Protein AF-A0A257X7P8-F1 (afdb_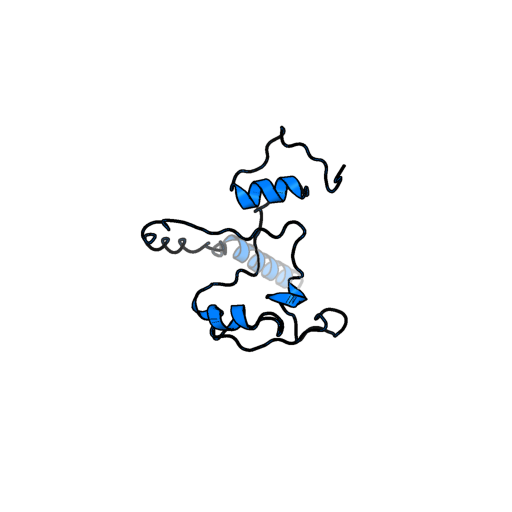monomer_lite)

Radius of gyration: 24.81 Å; chains: 1; bounding box: 48×48×70 Å

Sequence (139 aa):
MDRRAFLTASTLGLASLRCGPALQATTGPGVAAPTLAKPAKSTVLFFLCGGASHIDMWDMKPEAPMEFRGEFKPIRTTGADIRLCEHLPLLAKQAHNFALVHGVTDSGLATGDHHAGY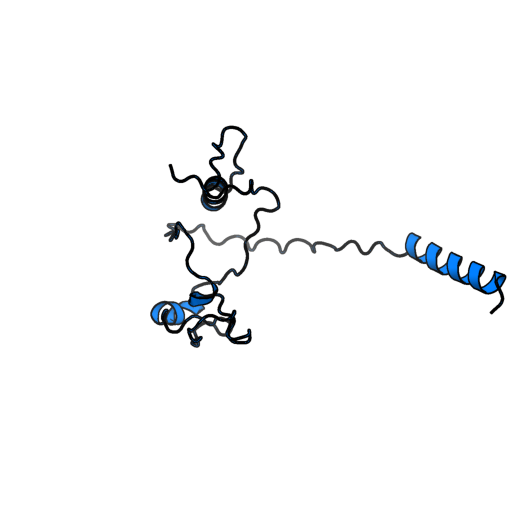YYNLTGHAPDITFKQQGNDRR

Foldseek 3Di:
DDPVVVVVVVVVVVVCVVPPPPPPPPPDDPPPPPPDDDDDPDDDDDDDVVDDDCCQWWNADVPDPPVPRDPFDWDAAPDNPGITTPVPVVVSPCVVVDDDDPDDDPVPLDPQAPVQVVCCVVPVDRDDPPPDRPRPPPD

Secondary structure (DSSP, 8-state):
--HHHHHHHHHHHHHHHHHSPP---------PPP---S--S-------TT---GGGTTS--TTS-TTTS-S--EEE-SSTT-EEETT-HHHHTTGGG---------TT---S-HHHHHHHHHH-PPP-TTS---TT---

Structure (mmCIF, N/CA/C/O backbone):
data_AF-A0A257X7P8-F1
#
_entry.id   AF-A0A257X7P8-F1
#
loop_
_atom_site.group_PDB
_atom_site.id
_atom_site.type_symbol
_atom_site.label_atom_id
_atom_site.label_alt_id
_atom_site.label_comp_id
_atom_site.label_asym_id
_atom_site.label_entity_id
_atom_site.label_seq_id
_atom_site.pdbx_PDB_ins_code
_atom_site.Cartn_x
_atom_site.Cartn_y
_atom_site.Cartn_z
_atom_site.occupancy
_atom_site.B_iso_or_equiv
_atom_site.auth_seq_id
_atom_site.auth_comp_id
_atom_site.auth_asym_id
_atom_site.auth_atom_id
_atom_site.pdbx_PDB_model_num
ATOM 1 N N . MET A 1 1 ? -20.828 -27.397 -48.907 1.00 57.81 1 MET A N 1
ATOM 2 C CA . MET A 1 1 ? -20.999 -25.940 -49.103 1.00 57.81 1 MET A CA 1
ATOM 3 C C . MET A 1 1 ? -20.228 -25.539 -50.345 1.00 57.81 1 MET A C 1
ATOM 5 O O . MET A 1 1 ? -19.088 -25.962 -50.482 1.00 57.81 1 MET A O 1
ATOM 9 N N . ASP A 1 2 ? -20.848 -24.797 -51.259 1.00 85.69 2 ASP A N 1
ATOM 10 C CA . ASP A 1 2 ? -20.187 -24.327 -52.482 1.00 85.69 2 ASP A CA 1
ATOM 11 C C . ASP A 1 2 ? -19.206 -23.174 -52.168 1.00 85.69 2 ASP A C 1
ATOM 13 O O . ASP A 1 2 ? -19.476 -22.348 -51.293 1.00 85.69 2 ASP A O 1
ATOM 17 N N . ARG A 1 3 ? -18.067 -23.100 -52.874 1.00 80.75 3 ARG A N 1
ATOM 18 C CA . ARG A 1 3 ? -17.022 -22.069 -52.677 1.00 80.75 3 ARG A CA 1
ATOM 19 C C . ARG A 1 3 ? -17.579 -20.658 -52.829 1.00 80.75 3 ARG A C 1
ATOM 21 O O . ARG A 1 3 ? -17.173 -19.752 -52.105 1.00 80.75 3 ARG A O 1
ATOM 28 N N . ARG A 1 4 ? -18.525 -20.483 -53.754 1.00 81.12 4 ARG A N 1
ATOM 29 C CA . ARG A 1 4 ? -19.210 -19.208 -53.974 1.00 81.12 4 ARG A CA 1
ATOM 30 C C . ARG A 1 4 ? -20.045 -18.813 -52.756 1.00 81.12 4 ARG A C 1
ATOM 32 O O . ARG A 1 4 ? -19.944 -17.680 -52.307 1.00 81.12 4 ARG A O 1
ATOM 39 N N . ALA A 1 5 ? -20.793 -19.753 -52.181 1.00 79.38 5 ALA A N 1
ATOM 40 C CA . ALA A 1 5 ? -21.598 -19.506 -50.987 1.00 79.38 5 ALA A CA 1
ATOM 41 C C . ALA A 1 5 ? -20.731 -19.152 -49.768 1.00 79.38 5 ALA A C 1
ATOM 43 O O . ALA A 1 5 ? -21.075 -18.242 -49.018 1.00 79.38 5 ALA A O 1
ATOM 44 N N . PHE A 1 6 ? -19.580 -19.816 -49.610 1.00 77.25 6 PHE A N 1
ATOM 45 C CA . PHE A 1 6 ? -18.621 -19.487 -48.555 1.00 77.25 6 PHE A CA 1
ATOM 46 C C . PHE A 1 6 ? -18.066 -18.064 -48.718 1.00 77.25 6 PHE A C 1
ATOM 48 O O . PHE A 1 6 ? -18.159 -17.267 -47.790 1.00 77.25 6 PHE A O 1
ATOM 55 N N . LEU A 1 7 ? -17.582 -17.702 -49.913 1.00 81.19 7 LEU A N 1
ATOM 56 C CA . LEU A 1 7 ? -17.024 -16.369 -50.170 1.00 81.19 7 LEU A CA 1
ATOM 57 C C . LEU A 1 7 ? -18.059 -15.247 -50.008 1.00 81.19 7 LEU A C 1
ATOM 59 O O . LEU A 1 7 ? -17.738 -14.209 -49.435 1.00 81.19 7 LEU A O 1
ATOM 63 N N . THR A 1 8 ? -19.299 -15.449 -50.462 1.00 78.88 8 THR A N 1
ATOM 64 C CA . THR A 1 8 ? -20.375 -14.458 -50.299 1.00 78.88 8 THR A CA 1
ATOM 65 C C . THR A 1 8 ? -20.778 -14.285 -48.832 1.00 78.88 8 THR A C 1
ATOM 67 O O . THR A 1 8 ? -20.997 -13.161 -48.387 1.00 78.88 8 THR A O 1
ATOM 70 N N . ALA A 1 9 ? -20.825 -15.367 -48.049 1.00 73.75 9 ALA A N 1
ATOM 71 C CA . ALA A 1 9 ? -21.101 -15.280 -46.616 1.00 73.75 9 ALA A CA 1
ATOM 72 C C . ALA A 1 9 ? -19.960 -14.585 -45.846 1.00 73.75 9 ALA A C 1
ATOM 74 O O . ALA A 1 9 ? -20.218 -13.779 -44.951 1.00 73.75 9 ALA A O 1
ATOM 75 N N . SER A 1 10 ? -18.699 -14.838 -46.218 1.00 72.00 10 SER A N 1
ATOM 76 C CA . SER A 1 10 ? -17.534 -14.217 -45.576 1.00 72.00 10 SER A CA 1
ATOM 77 C C . SER A 1 10 ? -17.427 -12.709 -45.839 1.00 72.00 10 SER A C 1
ATOM 79 O O . SER A 1 10 ? -17.045 -11.962 -44.939 1.00 72.00 10 SER A O 1
ATOM 81 N N . THR A 1 11 ? -17.783 -12.227 -47.035 1.00 69.31 11 THR A N 1
ATOM 82 C CA . THR A 1 11 ? -17.741 -10.785 -47.343 1.00 69.31 11 THR A CA 1
ATOM 83 C C . THR A 1 11 ? -18.848 -9.998 -46.638 1.00 69.31 11 THR A C 1
ATOM 85 O O . THR A 1 11 ? -18.596 -8.882 -46.185 1.00 69.31 11 THR A O 1
ATOM 88 N N . LEU A 1 12 ? -20.034 -10.591 -46.455 1.00 64.06 12 LEU A N 1
ATOM 89 C CA . LEU A 1 12 ? -21.119 -10.022 -45.642 1.00 64.06 12 LEU A CA 1
ATOM 90 C C . LEU A 1 12 ? -20.724 -9.876 -44.160 1.00 64.06 12 LEU A C 1
ATOM 92 O O . LEU A 1 12 ? -21.024 -8.851 -43.550 1.00 64.06 12 LEU A O 1
ATOM 96 N N . GLY A 1 13 ? -19.992 -10.848 -43.603 1.00 62.72 13 GLY A N 1
ATOM 97 C CA . GLY A 1 13 ? -19.482 -10.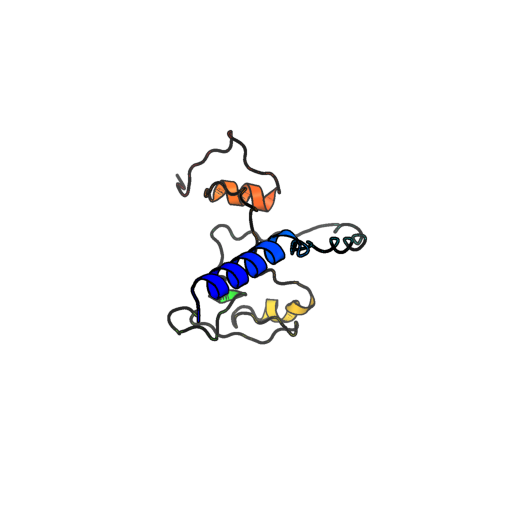790 -42.225 1.00 62.72 13 GLY A CA 1
ATOM 98 C C . GLY A 1 13 ? -18.363 -9.762 -41.995 1.00 62.72 13 GLY A C 1
ATOM 99 O O . GLY A 1 13 ? -18.227 -9.234 -40.896 1.00 62.72 13 GLY A O 1
ATOM 100 N N . LEU A 1 14 ? -17.571 -9.436 -43.022 1.00 62.31 14 LEU A N 1
ATOM 101 C CA . LEU A 1 14 ? -16.533 -8.395 -42.946 1.00 62.31 14 LEU A CA 1
ATOM 102 C C . LEU A 1 14 ? -17.090 -6.981 -43.167 1.00 62.31 14 LEU A C 1
ATOM 104 O O . LEU A 1 14 ? -16.571 -6.018 -42.602 1.00 62.31 14 LEU A O 1
ATOM 108 N N . ALA A 1 15 ? -18.151 -6.838 -43.965 1.00 61.09 15 ALA A N 1
ATOM 109 C CA . ALA A 1 15 ? -18.814 -5.554 -44.179 1.00 61.09 15 ALA A CA 1
ATOM 110 C C . ALA A 1 15 ? -19.571 -5.075 -42.926 1.00 61.09 15 ALA A C 1
ATOM 112 O O . ALA A 1 15 ? -19.575 -3.878 -42.634 1.00 61.09 15 ALA A O 1
ATOM 113 N N . SER A 1 16 ? -20.144 -5.994 -42.138 1.00 59.88 16 SER A N 1
ATOM 114 C CA . SER A 1 16 ? -20.820 -5.659 -40.876 1.00 59.88 16 SER A CA 1
ATOM 115 C C . SER A 1 16 ? -19.863 -5.136 -39.795 1.00 59.88 16 SER A C 1
ATOM 117 O O . SER A 1 16 ? -20.254 -4.278 -39.008 1.00 59.88 16 SER A O 1
ATOM 119 N N . LEU A 1 17 ? -18.587 -5.542 -39.811 1.00 60.06 17 LEU A N 1
ATOM 120 C CA . LEU A 1 17 ? -17.541 -5.008 -38.922 1.00 60.06 17 LEU A CA 1
ATOM 121 C C . LEU A 1 17 ? -17.146 -3.555 -39.236 1.00 60.06 17 LEU A C 1
ATOM 123 O O . LEU A 1 17 ? -16.564 -2.888 -38.387 1.00 60.06 17 LEU A O 1
ATOM 127 N N . ARG A 1 18 ? -17.452 -3.051 -40.440 1.00 58.44 18 ARG A N 1
ATOM 128 C CA . ARG A 1 18 ? -17.158 -1.663 -40.841 1.00 58.44 18 ARG A CA 1
ATOM 129 C C . ARG A 1 18 ? -18.315 -0.690 -40.615 1.00 58.44 18 ARG A C 1
ATOM 131 O O . ARG A 1 18 ? -18.092 0.513 -40.683 1.00 58.44 18 ARG A O 1
ATOM 138 N N . CYS A 1 19 ? -19.525 -1.195 -40.372 1.00 57.19 19 CYS A N 1
ATOM 139 C CA . CYS A 1 19 ? -20.733 -0.378 -40.229 1.00 57.19 19 CYS A CA 1
ATOM 140 C C . CYS A 1 19 ? -21.476 -0.596 -38.897 1.00 57.19 19 CYS A C 1
ATOM 142 O O . CYS A 1 19 ? -22.465 0.085 -38.630 1.00 57.19 19 CYS A O 1
ATOM 144 N N . GLY A 1 20 ? -21.016 -1.525 -38.052 1.00 58.41 20 GLY A N 1
ATOM 145 C CA . GLY A 1 20 ? -21.404 -1.550 -36.645 1.00 58.41 20 GLY A CA 1
ATOM 146 C C . GLY A 1 20 ? -20.817 -0.334 -35.920 1.00 58.41 20 GLY A C 1
ATOM 147 O O . GLY A 1 20 ? -19.732 0.119 -36.297 1.00 58.41 20 GLY A O 1
ATOM 148 N N . PRO A 1 21 ? -21.498 0.223 -34.901 1.00 57.12 21 PRO A N 1
ATOM 149 C CA . PRO A 1 21 ? -20.891 1.257 -34.078 1.00 57.12 21 PRO A CA 1
ATOM 150 C C . PRO A 1 21 ? -19.565 0.708 -33.560 1.00 57.12 21 PRO A C 1
ATOM 152 O O . PRO A 1 21 ? -19.515 -0.412 -33.045 1.00 57.12 21 PRO A O 1
ATOM 155 N N . ALA A 1 22 ? -18.482 1.468 -33.727 1.00 60.00 22 ALA A N 1
ATOM 156 C CA . ALA A 1 22 ? -17.265 1.163 -33.004 1.00 60.00 22 ALA A CA 1
ATOM 157 C C . ALA A 1 22 ? -17.667 1.027 -31.531 1.00 60.00 22 ALA A C 1
ATOM 159 O O . ALA A 1 22 ? -18.269 1.945 -30.970 1.00 60.00 22 ALA A O 1
ATOM 160 N N . LEU A 1 23 ? -17.365 -0.116 -30.913 1.00 54.28 23 LEU A N 1
ATOM 161 C CA . LEU A 1 23 ? -17.293 -0.221 -29.461 1.00 54.28 23 LEU A CA 1
ATOM 162 C C . LEU A 1 23 ? -16.123 0.670 -29.031 1.00 54.28 23 LEU A C 1
ATOM 164 O O . LEU A 1 23 ? -15.034 0.203 -28.712 1.00 54.28 23 LEU A O 1
ATOM 168 N N . GLN A 1 24 ? -16.325 1.986 -29.089 1.00 52.25 24 GLN A N 1
ATOM 169 C CA . GLN A 1 24 ? -15.588 2.898 -28.250 1.00 52.25 24 GLN A CA 1
ATOM 170 C C . GLN A 1 24 ? -15.941 2.461 -26.841 1.00 52.25 24 GLN A C 1
ATOM 172 O O . GLN A 1 24 ? -17.093 2.569 -26.419 1.00 52.25 24 GLN A O 1
ATOM 177 N N . ALA A 1 25 ? -14.951 1.922 -26.135 1.00 45.91 25 ALA A N 1
ATOM 178 C CA . ALA A 1 25 ? -14.977 1.944 -24.693 1.00 45.91 25 ALA A CA 1
ATOM 179 C C . ALA A 1 25 ? -15.159 3.413 -24.315 1.00 45.91 25 ALA A C 1
ATOM 181 O O . ALA A 1 25 ? -14.221 4.209 -24.361 1.00 45.91 25 ALA A O 1
ATOM 182 N N . THR A 1 26 ? -16.401 3.804 -24.048 1.00 45.84 26 THR A N 1
ATOM 183 C CA . THR A 1 26 ? -16.667 5.068 -23.406 1.00 45.84 26 THR A CA 1
ATOM 184 C C . THR A 1 26 ? -16.037 4.916 -22.034 1.00 45.84 26 THR A C 1
ATOM 186 O O . THR A 1 26 ? -16.519 4.184 -21.171 1.00 45.84 26 THR A O 1
ATOM 189 N N . THR A 1 27 ? -14.905 5.583 -21.826 1.00 48.81 27 THR A N 1
ATOM 190 C CA . THR A 1 27 ? -14.609 6.111 -20.503 1.00 48.81 27 THR A CA 1
ATOM 191 C C . THR A 1 27 ? -15.839 6.940 -20.164 1.00 48.81 27 THR A C 1
ATOM 193 O O . THR A 1 27 ? -16.013 8.033 -20.709 1.00 48.81 27 THR A O 1
ATOM 196 N N . GLY A 1 28 ? -16.781 6.344 -19.423 1.00 44.03 28 GLY A N 1
ATOM 197 C CA . GLY A 1 28 ? -18.020 7.009 -19.040 1.00 44.03 28 GLY A CA 1
ATOM 198 C C . GLY A 1 28 ? -17.681 8.391 -18.485 1.00 44.03 28 GLY A C 1
ATOM 199 O O . GLY A 1 28 ? -16.571 8.550 -17.964 1.00 44.03 28 GLY A O 1
ATOM 200 N N . PRO A 1 29 ? -18.568 9.394 -18.642 1.00 44.88 29 PRO A N 1
ATOM 201 C CA . PRO A 1 29 ? -18.306 10.739 -18.144 1.00 44.88 29 PRO A CA 1
ATOM 202 C C . PRO A 1 29 ? -17.772 10.598 -16.728 1.00 44.88 29 PRO A C 1
ATOM 204 O O . PRO A 1 29 ? -18.449 10.002 -15.885 1.00 44.88 29 PRO A O 1
ATOM 207 N N . GLY A 1 30 ? -16.514 11.018 -16.532 1.00 49.50 30 GLY A N 1
ATOM 208 C CA . GLY A 1 30 ? -15.838 10.895 -15.252 1.00 49.50 30 GLY A CA 1
ATOM 209 C C . GLY A 1 30 ? -16.814 11.398 -14.212 1.00 49.50 30 GLY A C 1
ATOM 210 O O . GLY A 1 30 ? -17.297 12.525 -14.349 1.00 49.50 30 GLY A O 1
ATOM 211 N N . VAL A 1 31 ? -17.200 10.515 -13.283 1.00 48.00 31 VAL A N 1
ATOM 212 C CA . VAL A 1 31 ? -18.091 10.851 -12.173 1.00 48.00 31 VAL A CA 1
ATOM 213 C C . VAL A 1 31 ? -17.610 12.199 -11.683 1.00 48.00 31 VAL A C 1
ATOM 215 O O . VAL A 1 31 ? -16.444 12.300 -11.292 1.00 48.00 31 VAL A O 1
ATOM 218 N N . ALA A 1 32 ? -18.445 13.235 -11.844 1.00 48.81 32 ALA A N 1
ATOM 219 C CA . ALA A 1 32 ? -18.063 14.587 -11.479 1.00 48.81 32 ALA A CA 1
ATOM 220 C C . ALA A 1 32 ? -17.497 14.483 -10.072 1.00 48.81 32 ALA A C 1
ATOM 222 O O . ALA A 1 32 ? -18.200 13.995 -9.180 1.00 48.81 32 ALA A O 1
ATOM 223 N N . ALA A 1 33 ? -16.203 14.797 -9.930 1.00 57.12 33 ALA A N 1
ATOM 224 C CA . ALA A 1 33 ? -15.523 14.626 -8.662 1.00 57.12 33 ALA A CA 1
ATOM 225 C C . ALA A 1 33 ? -16.413 15.317 -7.628 1.00 57.12 33 ALA A C 1
ATOM 227 O O . ALA A 1 33 ? -16.766 16.484 -7.853 1.00 57.12 33 ALA A O 1
ATOM 228 N N . PRO A 1 34 ? -16.880 14.599 -6.586 1.00 58.22 34 PRO A N 1
ATOM 229 C CA . PRO A 1 34 ? -17.745 15.203 -5.587 1.00 58.22 34 PRO A CA 1
ATOM 230 C C . PRO A 1 34 ? -17.070 16.500 -5.175 1.00 58.22 34 PRO A C 1
ATOM 232 O O . PRO A 1 34 ? -15.856 16.485 -4.961 1.00 58.22 34 PRO A O 1
ATOM 235 N N . THR A 1 35 ? -17.816 17.613 -5.167 1.00 59.59 35 THR A N 1
ATOM 236 C CA . THR A 1 35 ? -17.290 18.920 -4.757 1.00 59.59 35 THR A CA 1
ATOM 237 C C . THR A 1 35 ? -16.482 18.691 -3.498 1.00 59.59 35 THR A C 1
ATOM 239 O O . THR A 1 35 ? -17.058 18.318 -2.471 1.00 59.59 35 THR A O 1
ATOM 242 N N . LEU A 1 36 ? -15.154 18.766 -3.640 1.00 62.12 36 LEU A N 1
ATOM 243 C CA . LEU A 1 36 ? -14.244 18.254 -2.631 1.00 62.12 36 LEU A CA 1
ATOM 244 C C . LEU A 1 36 ? -14.615 18.941 -1.323 1.00 62.12 36 LEU A C 1
ATOM 246 O O . LEU A 1 36 ? -14.759 20.168 -1.273 1.00 62.12 36 LEU A O 1
ATOM 250 N N . ALA A 1 37 ? -14.817 18.143 -0.274 1.00 70.81 37 ALA A N 1
ATOM 251 C CA . ALA A 1 37 ? -14.889 18.674 1.074 1.00 70.81 37 ALA A CA 1
ATOM 252 C C . ALA A 1 37 ? -13.710 19.639 1.284 1.00 70.81 37 ALA A C 1
ATOM 254 O O . ALA A 1 37 ? -12.669 19.500 0.633 1.00 70.81 37 ALA A O 1
ATOM 255 N N . LYS A 1 38 ? -13.877 20.629 2.174 1.00 83.88 38 LYS A N 1
ATOM 256 C CA . LYS A 1 38 ? -12.802 21.585 2.488 1.00 83.88 38 LYS A CA 1
ATOM 257 C C . LYS A 1 38 ? -11.474 20.824 2.632 1.00 83.88 38 LYS A C 1
ATOM 259 O O . LYS A 1 38 ? -11.473 19.793 3.311 1.00 83.88 38 LYS A O 1
ATOM 264 N N . PRO A 1 39 ? -10.383 21.300 2.007 1.00 84.12 39 PRO A N 1
ATOM 265 C CA . PRO A 1 39 ? -9.114 20.588 2.020 1.00 84.12 39 PRO A CA 1
ATOM 266 C C . PRO A 1 39 ? -8.697 20.274 3.459 1.00 84.12 39 PRO A C 1
ATOM 268 O O . PRO A 1 39 ? -8.955 21.060 4.379 1.00 84.12 39 PRO A O 1
ATOM 271 N N . ALA A 1 40 ? -8.075 19.111 3.655 1.00 87.88 40 ALA A N 1
ATOM 272 C CA . ALA A 1 40 ? -7.560 18.723 4.960 1.00 87.88 40 ALA A CA 1
ATOM 273 C C . ALA A 1 40 ? -6.596 19.803 5.480 1.00 87.88 40 ALA A C 1
ATOM 275 O O . ALA A 1 40 ? -5.732 20.279 4.747 1.00 87.88 40 ALA A O 1
ATOM 276 N N . LYS A 1 41 ? -6.745 20.201 6.751 1.00 93.12 41 LYS A N 1
ATOM 277 C CA . LYS A 1 41 ? -5.890 21.233 7.369 1.00 93.12 41 LYS A CA 1
ATOM 278 C C . LYS A 1 41 ? -4.454 20.749 7.587 1.00 93.12 41 LYS A C 1
ATOM 280 O O . LYS A 1 41 ? -3.530 21.553 7.573 1.00 93.12 41 LYS A O 1
ATOM 285 N N . SER A 1 42 ? -4.287 19.453 7.826 1.00 93.94 42 SER A N 1
ATOM 286 C CA . SER A 1 42 ? -3.005 18.787 8.037 1.00 93.94 42 SER A CA 1
ATOM 287 C C . SER A 1 42 ? -3.100 17.332 7.581 1.00 93.94 42 SER A C 1
ATOM 289 O O . SER A 1 42 ? -4.176 16.730 7.604 1.00 93.94 42 SER A O 1
ATOM 291 N N . THR A 1 43 ? -1.971 16.772 7.154 1.00 91.62 43 THR A N 1
ATOM 292 C CA . THR A 1 43 ? -1.831 15.370 6.751 1.00 91.62 43 THR A CA 1
ATOM 293 C C . THR A 1 43 ? -0.583 14.786 7.409 1.00 91.62 43 THR A C 1
ATOM 295 O O . THR A 1 43 ? 0.396 15.496 7.637 1.00 91.62 43 THR A O 1
ATOM 298 N N . VAL A 1 44 ? -0.630 13.500 7.756 1.00 93.75 44 VAL A N 1
ATOM 299 C CA . VAL A 1 44 ? 0.536 12.743 8.227 1.00 93.75 44 VAL A CA 1
ATOM 300 C C . VAL A 1 44 ? 0.828 11.680 7.183 1.00 93.75 44 VAL A C 1
ATOM 302 O O . VAL A 1 44 ? -0.056 10.894 6.844 1.00 93.75 44 VAL A O 1
ATOM 305 N N . LEU A 1 45 ? 2.057 11.666 6.675 1.00 92.75 45 LEU A N 1
ATOM 306 C CA . LEU A 1 45 ? 2.501 10.707 5.674 1.00 92.75 45 LEU A CA 1
ATOM 307 C C . LEU A 1 45 ? 3.448 9.686 6.307 1.00 92.75 45 LEU A C 1
ATOM 309 O O . LEU A 1 45 ? 4.512 10.046 6.806 1.00 92.75 45 LEU A O 1
ATOM 313 N N . PHE A 1 46 ? 3.081 8.409 6.223 1.00 90.31 46 PHE A N 1
ATOM 314 C CA . PHE A 1 46 ? 3.969 7.291 6.531 1.00 90.31 46 PHE A CA 1
ATOM 315 C C . PHE A 1 46 ? 4.542 6.736 5.226 1.00 90.31 46 PHE A C 1
ATOM 317 O O . PHE A 1 46 ? 3.865 6.001 4.511 1.00 90.31 46 PHE A O 1
ATOM 324 N N . PHE A 1 47 ? 5.785 7.100 4.908 1.00 89.06 47 PHE A N 1
ATOM 325 C CA . PHE A 1 47 ? 6.484 6.605 3.724 1.00 89.06 47 PHE A CA 1
ATOM 326 C C . PHE A 1 47 ? 7.499 5.524 4.108 1.00 89.06 47 PHE A C 1
ATOM 328 O O . PHE A 1 47 ? 8.509 5.803 4.755 1.00 89.06 47 PHE A O 1
ATOM 335 N N . LEU A 1 48 ? 7.228 4.277 3.720 1.00 87.12 48 LEU A N 1
ATOM 336 C CA . LEU A 1 48 ? 8.069 3.125 4.050 1.00 87.12 48 LEU A CA 1
ATOM 337 C C . LEU A 1 48 ? 9.125 2.921 2.958 1.00 87.12 48 LEU A C 1
ATOM 339 O O . LEU A 1 48 ? 8.911 2.194 1.989 1.00 87.12 48 LEU A O 1
ATOM 343 N N . CYS A 1 49 ? 10.266 3.594 3.111 1.00 79.00 49 CYS A N 1
ATOM 344 C CA . CYS A 1 49 ? 11.393 3.490 2.187 1.00 79.00 49 CYS A CA 1
ATOM 345 C C . CYS A 1 49 ? 11.924 2.042 2.153 1.00 79.00 49 CYS A C 1
ATOM 347 O O . CYS A 1 49 ? 12.436 1.550 3.156 1.00 79.00 49 CYS A O 1
ATOM 349 N N . GLY A 1 50 ? 11.785 1.360 1.013 1.00 79.31 50 GLY A N 1
ATOM 350 C CA . GLY A 1 50 ? 12.106 -0.065 0.839 1.00 79.31 50 GLY A CA 1
ATOM 351 C C . GLY A 1 50 ? 10.887 -0.985 0.717 1.00 79.31 50 GLY A C 1
ATOM 352 O O . GLY A 1 50 ? 11.044 -2.130 0.303 1.00 79.31 50 GLY A O 1
ATOM 353 N N . GLY A 1 51 ? 9.688 -0.465 0.997 1.00 79.12 51 GLY A N 1
ATOM 354 C CA . GLY A 1 51 ? 8.431 -1.201 0.927 1.00 79.12 51 GLY A CA 1
ATOM 355 C C . GLY A 1 51 ? 8.233 -2.134 2.119 1.00 79.12 51 GLY A C 1
ATOM 356 O O . GLY A 1 51 ? 9.168 -2.754 2.622 1.00 79.12 51 GLY A O 1
ATOM 357 N N . ALA A 1 52 ? 6.992 -2.239 2.579 1.00 85.25 52 ALA A N 1
ATOM 358 C CA . ALA A 1 52 ? 6.608 -3.311 3.481 1.00 85.25 52 ALA A CA 1
ATOM 359 C C . ALA A 1 52 ? 5.982 -4.449 2.675 1.00 85.25 52 ALA A C 1
ATOM 361 O O . ALA A 1 52 ? 5.391 -4.210 1.620 1.00 85.25 52 ALA A O 1
ATOM 362 N N . SER A 1 53 ? 6.125 -5.688 3.149 1.00 91.19 53 SER A N 1
ATOM 363 C CA . SER A 1 53 ? 5.560 -6.842 2.450 1.00 91.19 53 SER A CA 1
ATOM 364 C C . SER A 1 53 ? 4.036 -6.729 2.401 1.00 91.19 53 SER A C 1
ATOM 366 O O . SER A 1 53 ? 3.349 -6.881 3.410 1.00 91.19 53 SER A O 1
ATOM 368 N N . HIS A 1 54 ? 3.495 -6.440 1.216 1.00 91.62 54 HIS A N 1
ATOM 369 C CA . HIS A 1 54 ? 2.057 -6.257 1.039 1.00 91.62 54 HIS A CA 1
ATOM 370 C C . HIS A 1 54 ? 1.277 -7.538 1.361 1.00 91.62 54 HIS A C 1
ATOM 372 O O . HIS A 1 54 ? 0.235 -7.460 2.015 1.00 91.62 54 HIS A O 1
ATOM 378 N N . ILE A 1 55 ? 1.811 -8.703 0.969 1.00 93.62 55 ILE A N 1
ATOM 379 C CA . ILE A 1 55 ? 1.199 -10.019 1.217 1.00 93.62 55 ILE A CA 1
ATOM 380 C C . ILE A 1 55 ? 1.167 -10.387 2.706 1.00 93.62 55 ILE A C 1
ATOM 382 O O . ILE A 1 55 ? 0.291 -11.140 3.121 1.00 93.62 55 ILE A O 1
ATOM 386 N N . ASP A 1 56 ? 2.049 -9.789 3.509 1.00 93.31 56 ASP A N 1
ATOM 387 C CA . ASP A 1 56 ? 2.140 -10.017 4.954 1.00 93.31 56 ASP A CA 1
ATOM 388 C C . ASP A 1 56 ? 1.438 -8.926 5.778 1.00 93.31 56 ASP A C 1
ATOM 390 O O . ASP A 1 56 ? 1.481 -8.949 7.009 1.00 93.31 56 ASP A O 1
ATOM 394 N N . MET A 1 57 ? 0.786 -7.953 5.127 1.00 93.81 57 MET A N 1
ATOM 395 C CA . MET A 1 57 ? 0.163 -6.806 5.795 1.00 93.81 57 MET A CA 1
ATOM 396 C C . MET A 1 57 ? -1.295 -6.586 5.397 1.00 93.81 57 MET A C 1
ATOM 398 O O . MET A 1 57 ? -2.199 -6.892 6.176 1.00 93.81 57 MET A O 1
ATOM 402 N N . TRP A 1 58 ? -1.534 -6.004 4.222 1.00 91.88 58 TRP A N 1
ATOM 403 C CA . TRP A 1 58 ? -2.851 -5.503 3.813 1.00 91.88 58 TRP A CA 1
ATOM 404 C C . TRP A 1 58 ? -3.358 -6.078 2.489 1.00 91.88 58 TRP A C 1
ATOM 406 O O . TRP A 1 58 ? -4.535 -5.927 2.190 1.00 91.88 58 TRP A O 1
ATOM 416 N N . ASP A 1 59 ? -2.522 -6.777 1.719 1.00 92.62 59 ASP A N 1
ATOM 417 C CA . ASP A 1 59 ? -2.904 -7.443 0.467 1.00 92.62 59 ASP A CA 1
ATOM 418 C C . ASP A 1 59 ? -2.618 -8.952 0.516 1.00 92.62 59 ASP A C 1
ATOM 420 O O . ASP A 1 59 ? -2.031 -9.545 -0.393 1.00 92.62 59 ASP A O 1
ATOM 424 N N . MET A 1 60 ? -3.019 -9.578 1.623 1.00 94.12 60 MET A N 1
ATOM 425 C CA . MET A 1 60 ? -2.830 -11.010 1.849 1.00 94.12 60 MET A CA 1
ATOM 426 C C . MET A 1 60 ? -3.524 -11.844 0.770 1.00 94.12 60 MET A C 1
ATOM 428 O O . MET A 1 60 ? -4.605 -11.491 0.290 1.00 94.12 60 MET A O 1
ATOM 432 N N . LYS A 1 61 ? -2.949 -13.004 0.441 1.00 94.31 61 LYS A N 1
ATOM 433 C CA . LYS A 1 61 ? -3.501 -13.932 -0.560 1.00 94.31 61 LYS A CA 1
ATOM 434 C C . LYS A 1 61 ? -3.896 -15.270 0.069 1.00 94.31 61 LYS A C 1
ATOM 436 O O . LYS A 1 61 ? -3.389 -16.292 -0.370 1.00 94.31 61 LYS A O 1
ATOM 441 N N . PRO A 1 62 ? -4.800 -15.319 1.067 1.00 93.56 62 PRO A N 1
ATOM 442 C CA . PRO A 1 62 ? -5.056 -16.531 1.855 1.00 93.56 62 PRO A CA 1
ATOM 443 C C . PRO A 1 62 ? -5.468 -17.752 1.018 1.00 93.56 62 PRO A C 1
ATOM 445 O O . PRO A 1 62 ? -5.202 -18.879 1.426 1.00 93.56 62 PRO A O 1
ATOM 448 N N . GLU A 1 63 ? -6.058 -17.538 -0.158 1.00 94.06 63 GLU A N 1
ATOM 449 C CA . GLU A 1 63 ? -6.483 -18.603 -1.077 1.00 94.06 63 GLU A CA 1
ATOM 450 C C . GLU A 1 63 ? -5.398 -19.035 -2.082 1.00 94.06 63 GLU A C 1
ATOM 452 O O . GLU A 1 63 ? -5.592 -20.001 -2.816 1.00 94.06 63 GLU A O 1
ATOM 457 N N . ALA A 1 64 ? -4.259 -18.338 -2.149 1.00 95.69 64 ALA A N 1
ATOM 458 C CA . ALA A 1 64 ? -3.150 -18.736 -3.012 1.00 95.69 64 ALA A CA 1
ATOM 459 C C . ALA A 1 64 ? -2.406 -19.962 -2.434 1.00 95.69 64 ALA A C 1
ATOM 461 O O . ALA A 1 64 ? -2.518 -20.252 -1.239 1.00 95.69 64 ALA A O 1
ATOM 462 N N . PRO A 1 65 ? -1.638 -20.702 -3.256 1.00 95.31 65 PRO A N 1
ATOM 463 C CA . PRO A 1 65 ? -0.809 -21.802 -2.766 1.00 95.31 65 PRO A CA 1
ATOM 464 C C . PRO A 1 65 ? 0.161 -21.358 -1.660 1.00 95.31 65 PRO A C 1
ATOM 466 O O . PRO A 1 65 ? 0.522 -20.181 -1.565 1.00 95.31 65 PRO A O 1
ATOM 469 N N . MET A 1 66 ? 0.576 -22.307 -0.816 1.00 90.00 66 MET A N 1
ATOM 470 C CA . MET A 1 66 ? 1.398 -22.049 0.377 1.00 90.00 66 MET A CA 1
ATOM 471 C C . MET A 1 66 ? 2.705 -21.324 0.044 1.00 90.00 66 MET A C 1
ATOM 473 O O . MET A 1 66 ? 3.167 -20.494 0.818 1.00 90.00 66 MET A O 1
ATOM 477 N N . GLU A 1 67 ? 3.247 -21.595 -1.135 1.00 92.31 67 GLU A N 1
ATOM 478 C CA . GLU A 1 67 ? 4.470 -21.022 -1.678 1.00 92.31 67 GLU A CA 1
ATOM 479 C C . GLU A 1 67 ? 4.340 -19.524 -2.009 1.00 92.31 67 GLU A C 1
ATOM 481 O O . GLU A 1 67 ? 5.353 -18.847 -2.162 1.00 92.31 67 GLU A O 1
ATOM 486 N N . PHE A 1 68 ? 3.111 -18.996 -2.115 1.00 91.69 68 PHE A N 1
ATOM 487 C CA . PHE A 1 68 ? 2.838 -17.615 -2.536 1.00 91.69 68 PHE A CA 1
ATOM 488 C C . PHE A 1 68 ? 2.083 -16.768 -1.500 1.00 91.69 68 PHE A C 1
ATOM 490 O O . PHE A 1 68 ? 2.158 -15.543 -1.562 1.00 91.69 68 PHE A O 1
ATOM 497 N N . ARG A 1 69 ? 1.319 -17.375 -0.577 1.00 90.62 69 ARG A N 1
ATOM 498 C CA . ARG A 1 69 ? 0.346 -16.640 0.261 1.00 90.62 69 ARG A CA 1
ATOM 499 C C . ARG A 1 69 ? 0.871 -15.957 1.529 1.00 90.62 69 ARG A C 1
ATOM 501 O O . ARG A 1 69 ? 0.075 -15.302 2.201 1.00 90.62 69 ARG A O 1
ATOM 508 N N . GLY A 1 70 ? 2.160 -16.080 1.841 1.00 89.88 70 GLY A N 1
ATOM 509 C CA . GLY A 1 70 ? 2.716 -15.670 3.138 1.00 89.88 70 GLY A CA 1
ATOM 510 C C . GLY A 1 70 ? 2.326 -16.637 4.267 1.00 89.88 70 GLY A C 1
ATOM 511 O O . GLY A 1 70 ? 1.427 -17.467 4.118 1.00 89.88 70 GLY A O 1
ATOM 512 N N . GLU A 1 71 ? 3.028 -16.572 5.399 1.00 92.69 71 GLU A N 1
ATOM 513 C CA . GLU A 1 71 ? 2.801 -17.484 6.536 1.00 92.69 71 GLU A CA 1
ATOM 514 C C . GLU A 1 71 ? 1.688 -17.018 7.491 1.00 92.69 71 GLU A C 1
ATOM 516 O O . GLU A 1 71 ? 1.142 -17.812 8.263 1.00 92.69 71 GLU A O 1
ATOM 521 N N . PHE A 1 72 ? 1.334 -15.733 7.429 1.00 95.31 72 PHE A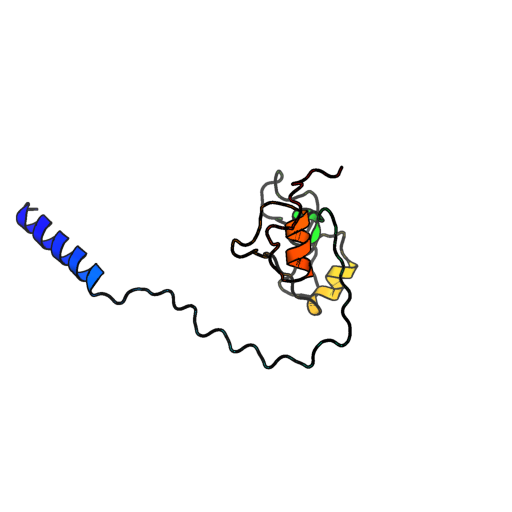 N 1
ATOM 522 C CA . PHE A 1 72 ? 0.414 -15.094 8.365 1.00 95.31 72 PHE A CA 1
ATOM 523 C C . PHE A 1 72 ? -1.055 -15.289 7.995 1.00 95.31 72 PHE A C 1
ATOM 525 O O . PHE A 1 72 ? -1.417 -15.560 6.847 1.00 95.31 72 PHE A O 1
ATOM 532 N N . LYS A 1 73 ? -1.937 -15.097 8.981 1.00 95.44 73 LYS A N 1
ATOM 533 C CA . LYS A 1 73 ? -3.384 -15.263 8.803 1.00 95.44 73 LYS A CA 1
ATOM 534 C C . LYS A 1 73 ? -4.128 -13.928 8.753 1.00 95.44 73 LYS A C 1
ATOM 536 O O . LYS A 1 73 ? -3.772 -12.990 9.470 1.00 95.44 73 LYS A O 1
ATOM 541 N N . PRO A 1 74 ? -5.197 -13.831 7.942 1.00 96.62 74 PRO A N 1
ATOM 542 C CA . PRO A 1 74 ? -6.044 -12.652 7.927 1.00 96.62 74 PRO A CA 1
ATOM 543 C C . PRO A 1 74 ? -6.955 -12.602 9.160 1.00 96.62 74 PRO A C 1
ATOM 545 O O . PRO A 1 74 ? -7.548 -13.607 9.558 1.00 96.62 74 PRO A O 1
ATOM 548 N N . ILE A 1 75 ? -7.159 -11.403 9.697 1.00 97.69 75 ILE A N 1
ATOM 549 C CA . ILE A 1 75 ? -8.167 -11.083 10.712 1.00 97.69 75 ILE A CA 1
ATOM 550 C C . ILE A 1 75 ? -9.286 -10.225 10.118 1.00 97.69 75 ILE A C 1
ATOM 552 O O . ILE A 1 75 ? -9.094 -9.471 9.158 1.00 97.69 75 ILE A O 1
ATOM 556 N N . ARG A 1 76 ? -10.486 -10.339 10.702 1.00 97.31 76 ARG A N 1
ATOM 557 C CA . ARG A 1 76 ? -11.602 -9.435 10.393 1.00 97.31 76 ARG A CA 1
ATOM 558 C C . ARG A 1 76 ? -11.279 -8.028 10.886 1.00 97.31 76 ARG A C 1
ATOM 560 O O . ARG A 1 76 ? -10.646 -7.861 11.928 1.00 97.31 76 ARG A O 1
ATOM 567 N N . THR A 1 77 ? -11.766 -7.030 10.164 1.00 98.00 77 THR A N 1
ATOM 568 C CA . THR A 1 77 ? -11.610 -5.623 10.532 1.00 98.00 77 THR A CA 1
ATOM 569 C C . THR A 1 77 ? -12.970 -4.967 10.759 1.00 98.00 77 THR A C 1
ATOM 571 O O . THR A 1 77 ? -14.016 -5.597 10.605 1.00 98.00 77 THR A O 1
ATOM 574 N N . THR A 1 78 ? -12.960 -3.697 11.158 1.00 98.12 78 THR A N 1
ATOM 575 C CA . THR A 1 78 ? -14.182 -2.877 11.255 1.00 98.12 78 THR A CA 1
ATOM 576 C C . THR A 1 78 ? -14.754 -2.467 9.893 1.00 98.12 78 THR A C 1
ATOM 578 O O . THR A 1 78 ? -15.900 -2.032 9.838 1.00 98.12 78 THR A O 1
ATOM 581 N N . GLY A 1 79 ? -13.995 -2.621 8.802 1.00 96.38 79 GLY A N 1
ATOM 582 C CA . GLY A 1 79 ? -14.482 -2.473 7.432 1.00 96.38 79 GLY A CA 1
ATOM 583 C C . GLY A 1 79 ? -14.948 -3.827 6.899 1.00 96.38 79 GLY A C 1
ATOM 584 O O . GLY A 1 79 ? -14.196 -4.798 6.955 1.00 96.38 79 GLY A O 1
ATOM 585 N N . ALA A 1 80 ? -16.180 -3.900 6.391 1.00 91.12 80 ALA A N 1
ATOM 586 C CA . ALA A 1 80 ? -16.798 -5.164 5.974 1.00 91.12 80 ALA A CA 1
ATOM 587 C C . ALA A 1 80 ? -15.964 -5.924 4.924 1.00 91.12 80 ALA A C 1
ATOM 589 O O . ALA A 1 80 ? -15.800 -7.140 5.032 1.00 91.12 80 ALA A O 1
ATOM 590 N N . ASP A 1 81 ? -15.379 -5.189 3.978 1.00 91.56 81 ASP A N 1
ATOM 591 C CA . ASP A 1 81 ? -14.645 -5.747 2.838 1.00 91.56 81 ASP A CA 1
ATOM 592 C C . ASP A 1 81 ? -13.118 -5.718 3.018 1.00 91.56 81 ASP A C 1
ATOM 594 O O . ASP A 1 81 ? -12.374 -6.078 2.109 1.00 91.56 81 ASP A O 1
ATOM 598 N N . ILE A 1 82 ? -12.627 -5.308 4.194 1.00 95.81 82 ILE A N 1
ATOM 599 C CA . ILE A 1 82 ? -11.192 -5.185 4.469 1.00 95.81 82 ILE A CA 1
ATOM 600 C C . ILE A 1 82 ? -10.760 -6.303 5.419 1.00 95.81 82 ILE A C 1
ATOM 602 O O . ILE A 1 82 ? -11.304 -6.470 6.515 1.00 95.81 82 ILE A O 1
ATOM 606 N N . ARG A 1 83 ? -9.730 -7.052 5.016 1.00 95.62 83 ARG A N 1
ATOM 607 C CA . ARG A 1 83 ? -9.006 -8.014 5.857 1.00 95.62 83 ARG A CA 1
ATOM 608 C C . ARG A 1 83 ? -7.541 -7.610 5.930 1.00 95.62 83 ARG A C 1
ATOM 610 O O . ARG A 1 83 ? -6.981 -7.172 4.934 1.00 95.62 83 ARG A O 1
ATOM 617 N N . LEU A 1 84 ? -6.938 -7.763 7.103 1.00 97.00 84 LEU A N 1
ATOM 618 C CA . LEU A 1 84 ? -5.532 -7.428 7.353 1.00 97.00 84 LEU A CA 1
ATOM 619 C C . LEU A 1 84 ? -4.836 -8.587 8.059 1.00 97.00 84 LEU A C 1
ATOM 621 O O . LEU A 1 84 ? -5.504 -9.453 8.617 1.00 97.00 84 LEU A O 1
ATOM 625 N N . CYS A 1 85 ? -3.509 -8.568 8.083 1.00 97.56 85 CYS A N 1
ATOM 626 C CA . CYS A 1 85 ? -2.687 -9.506 8.837 1.00 97.56 85 CYS A CA 1
ATOM 627 C C . CYS A 1 85 ? -2.994 -9.468 10.341 1.00 97.56 85 CYS A C 1
ATOM 629 O O . CYS A 1 85 ? -3.227 -8.403 10.921 1.00 97.56 85 CYS A O 1
ATOM 631 N N . GLU A 1 86 ? -2.955 -10.635 10.990 1.00 97.56 86 GLU A N 1
ATOM 632 C CA . GLU A 1 86 ? -3.147 -10.792 12.437 1.00 97.56 86 GLU A CA 1
ATOM 633 C C . GLU A 1 86 ? -2.178 -9.959 13.292 1.00 97.56 86 GLU A C 1
ATOM 635 O O . GLU A 1 86 ? -2.509 -9.597 14.421 1.00 97.56 86 GLU A O 1
ATOM 640 N N . HIS A 1 87 ? -1.034 -9.557 12.730 1.00 97.19 87 HIS A N 1
ATOM 641 C CA . HIS A 1 87 ? -0.060 -8.667 13.367 1.00 97.19 87 HIS A CA 1
ATOM 642 C C . HIS A 1 87 ? -0.409 -7.171 13.289 1.00 97.19 87 HIS A C 1
ATOM 644 O O . HIS A 1 87 ? 0.315 -6.342 13.839 1.00 97.19 87 HIS A O 1
ATOM 650 N N . LEU A 1 88 ? -1.543 -6.801 12.682 1.00 97.00 88 LEU A N 1
ATOM 651 C CA . LEU A 1 88 ? -2.036 -5.420 12.594 1.00 97.00 88 LEU A CA 1
ATOM 652 C C . LEU A 1 88 ? -3.361 -5.196 13.363 1.00 97.00 88 LEU A C 1
ATOM 654 O O . LEU A 1 88 ? -4.284 -4.560 12.839 1.00 97.00 88 LEU A O 1
ATOM 658 N N . PRO A 1 89 ? -3.500 -5.648 14.630 1.00 97.75 89 PRO A N 1
ATOM 659 C CA . PRO A 1 89 ? -4.785 -5.641 15.334 1.00 97.75 89 PRO A CA 1
ATOM 660 C C . PRO A 1 89 ? -5.302 -4.230 15.644 1.00 97.75 89 PRO A C 1
ATOM 662 O O . PRO A 1 89 ? -6.512 -4.012 15.720 1.00 97.75 89 PRO A O 1
ATOM 665 N N . LEU A 1 90 ? -4.407 -3.253 15.827 1.00 98.06 90 LEU A N 1
ATOM 666 C CA . LEU A 1 90 ? -4.799 -1.861 16.058 1.00 98.06 90 LEU A CA 1
ATOM 667 C C . LEU A 1 90 ? -5.285 -1.187 14.772 1.00 98.06 90 LEU A C 1
ATOM 669 O O . LEU A 1 90 ? -6.259 -0.441 14.819 1.00 98.06 90 LEU A O 1
ATOM 673 N N . LEU A 1 91 ? -4.674 -1.503 13.627 1.00 96.69 91 LEU A N 1
ATOM 674 C CA . LEU A 1 91 ? -5.114 -0.992 12.329 1.00 96.69 91 LEU A CA 1
ATOM 675 C C . LEU A 1 91 ? -6.451 -1.618 11.908 1.00 96.69 91 LEU A C 1
ATOM 677 O O . LEU A 1 91 ? -7.328 -0.915 11.417 1.00 96.69 91 LEU A O 1
ATOM 681 N N . ALA A 1 92 ? -6.668 -2.907 12.190 1.00 97.75 92 ALA A N 1
ATOM 682 C CA . ALA A 1 92 ? -7.941 -3.587 11.933 1.00 97.75 92 ALA A CA 1
ATOM 683 C C . ALA A 1 92 ? -9.136 -2.906 12.632 1.00 97.75 92 ALA A C 1
ATOM 685 O O . ALA A 1 92 ? -10.236 -2.803 12.073 1.00 97.75 92 ALA A O 1
ATOM 686 N N . LYS A 1 93 ? -8.917 -2.359 13.834 1.00 98.25 93 LYS A N 1
ATOM 687 C CA . LYS A 1 93 ? -9.925 -1.569 14.561 1.00 98.25 93 LYS A CA 1
ATOM 688 C C . LYS A 1 93 ? -10.255 -0.231 13.886 1.00 98.25 93 LYS A C 1
ATOM 690 O O . LYS A 1 93 ? -11.288 0.344 14.202 1.00 98.25 93 LYS A O 1
ATOM 695 N N . GLN A 1 94 ? -9.419 0.243 12.964 1.00 97.81 94 GLN A N 1
ATOM 696 C CA . GLN A 1 94 ? -9.557 1.529 12.272 1.00 97.81 94 GLN A CA 1
ATOM 697 C C . GLN A 1 94 ? -10.000 1.405 10.807 1.00 97.81 94 GLN A C 1
ATOM 699 O O . GLN A 1 94 ? -10.128 2.419 10.136 1.00 97.81 94 GLN A O 1
ATOM 704 N N . ALA A 1 95 ? -10.264 0.199 10.297 1.00 97.69 95 ALA A N 1
ATOM 705 C CA . ALA A 1 95 ? -10.637 -0.023 8.894 1.00 97.69 95 ALA A CA 1
ATOM 706 C C . ALA A 1 95 ? -11.914 0.696 8.421 1.00 97.69 95 ALA A C 1
ATOM 708 O O . ALA A 1 95 ? -12.063 0.935 7.232 1.00 97.69 95 ALA A O 1
ATOM 709 N N . HIS A 1 96 ? -12.805 1.105 9.324 1.00 97.06 96 HIS A N 1
ATOM 710 C CA . HIS A 1 96 ? -13.941 1.978 8.994 1.00 97.06 96 HIS A CA 1
ATOM 711 C C . HIS A 1 96 ? -13.549 3.445 8.715 1.00 97.06 96 HIS A C 1
ATOM 713 O O . HIS A 1 96 ? -14.375 4.209 8.225 1.00 97.06 96 HIS A O 1
ATOM 719 N N . ASN A 1 97 ? -12.311 3.842 9.027 1.00 95.81 97 ASN A N 1
ATOM 720 C CA . ASN A 1 97 ? -11.793 5.206 8.871 1.00 95.81 97 ASN A CA 1
ATOM 721 C C . ASN A 1 97 ? -10.837 5.362 7.682 1.00 95.81 97 ASN A C 1
ATOM 723 O O . ASN A 1 97 ? -10.331 6.462 7.459 1.00 95.81 97 ASN A O 1
ATOM 727 N N . PHE A 1 98 ? -10.547 4.294 6.935 1.00 94.44 98 PHE A N 1
ATOM 728 C CA . PHE A 1 98 ? -9.647 4.371 5.789 1.00 94.44 98 PHE A CA 1
ATOM 729 C C . PHE A 1 98 ? -10.166 3.581 4.591 1.00 94.44 98 PHE A C 1
ATOM 731 O O . PHE A 1 98 ? -10.924 2.625 4.725 1.00 94.44 98 PHE A O 1
ATOM 738 N N . ALA A 1 99 ? -9.704 3.981 3.410 1.00 93.44 99 ALA A N 1
ATOM 739 C CA . ALA A 1 99 ? -9.822 3.195 2.193 1.00 93.44 99 ALA A CA 1
ATOM 740 C C . ALA A 1 99 ? -8.480 2.514 1.910 1.00 93.44 99 ALA A C 1
ATOM 742 O O . ALA A 1 99 ? -7.423 3.129 2.065 1.00 93.44 99 ALA A O 1
ATOM 743 N N . LEU A 1 100 ? -8.527 1.249 1.502 1.00 92.94 100 LEU A N 1
ATOM 744 C CA . LEU A 1 100 ? -7.351 0.508 1.065 1.00 92.94 100 LEU A CA 1
ATOM 745 C C . LEU A 1 100 ? -7.231 0.598 -0.460 1.00 92.94 100 LEU A C 1
ATOM 747 O O . LEU A 1 100 ? -8.188 0.315 -1.178 1.00 92.94 100 LEU A O 1
ATOM 751 N N . VAL A 1 101 ? -6.055 0.983 -0.953 1.00 91.75 101 VAL A N 1
ATOM 752 C CA . VAL A 1 101 ? -5.759 1.084 -2.388 1.00 91.75 101 VAL A CA 1
ATOM 753 C C . VAL A 1 101 ? -4.788 -0.034 -2.763 1.00 91.75 101 VAL A C 1
ATOM 755 O O . VAL A 1 101 ? -3.648 -0.035 -2.311 1.00 91.75 101 VAL A O 1
ATOM 758 N N . HIS A 1 102 ? -5.239 -0.992 -3.579 1.00 86.81 102 HIS A N 1
ATOM 759 C CA . HIS A 1 102 ? -4.452 -2.179 -3.961 1.00 86.81 102 HIS A CA 1
ATOM 760 C C . HIS A 1 102 ? -3.511 -1.956 -5.153 1.00 86.81 102 HIS A C 1
ATOM 762 O O . HIS A 1 102 ? -2.698 -2.822 -5.466 1.00 86.81 102 HIS A O 1
ATOM 768 N N . GLY A 1 103 ? -3.617 -0.820 -5.842 1.00 85.31 103 GLY A N 1
ATOM 769 C CA . GLY A 1 103 ? -2.822 -0.561 -7.033 1.00 85.31 103 GLY A CA 1
ATOM 770 C C . GLY A 1 103 ? -2.677 0.922 -7.315 1.00 85.31 103 GLY A C 1
ATOM 771 O O . GLY A 1 103 ? -3.637 1.685 -7.223 1.00 85.31 103 GLY A O 1
ATOM 772 N N . VAL A 1 104 ? -1.461 1.301 -7.686 1.00 84.06 104 VAL A N 1
ATOM 773 C CA . VAL A 1 104 ? -1.108 2.616 -8.214 1.00 84.06 104 VAL A CA 1
ATOM 774 C C . VAL A 1 104 ? -0.351 2.368 -9.514 1.00 84.06 104 VAL A C 1
ATOM 776 O O . VAL A 1 104 ? 0.403 1.403 -9.621 1.00 84.06 104 VAL A O 1
ATOM 779 N N . THR A 1 105 ? -0.580 3.210 -10.514 1.00 82.88 105 THR A N 1
ATOM 780 C CA . THR A 1 105 ? 0.143 3.170 -11.785 1.00 82.88 105 THR A CA 1
ATOM 781 C C . THR A 1 105 ? 0.767 4.529 -12.048 1.00 82.88 105 THR A C 1
ATOM 783 O O . THR A 1 105 ? 0.166 5.564 -11.766 1.00 82.88 105 THR A O 1
ATOM 786 N N . ASP A 1 106 ? 1.970 4.522 -12.605 1.00 80.38 106 ASP A N 1
ATOM 787 C CA . ASP A 1 106 ? 2.661 5.716 -13.091 1.00 80.38 106 ASP A CA 1
ATOM 788 C C . ASP A 1 106 ? 2.151 6.194 -14.462 1.00 80.38 106 ASP A C 1
ATOM 790 O O . ASP A 1 106 ? 2.637 7.194 -14.980 1.00 80.38 106 ASP A O 1
ATOM 794 N N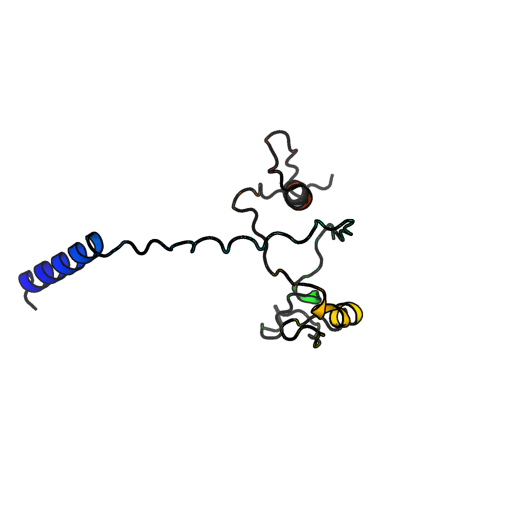 . SER A 1 107 ? 1.178 5.500 -15.068 1.00 82.81 107 SER A N 1
ATOM 795 C CA . SER A 1 107 ? 0.639 5.824 -16.398 1.00 82.81 107 SER A CA 1
ATOM 796 C C . SER A 1 107 ? 1.706 5.912 -17.506 1.00 82.81 107 SER A C 1
ATOM 798 O O . SER A 1 107 ? 1.545 6.659 -18.469 1.00 82.81 107 SER A O 1
ATOM 800 N N . GLY A 1 108 ? 2.796 5.150 -17.381 1.00 81.69 108 GLY A N 1
ATOM 801 C CA . GLY A 1 108 ? 3.924 5.141 -18.312 1.00 81.69 108 GLY A CA 1
ATOM 802 C C . GLY A 1 108 ? 4.979 6.215 -18.039 1.00 81.69 108 GLY A C 1
ATOM 803 O O . GLY A 1 108 ? 5.880 6.389 -18.855 1.00 81.69 108 GLY A O 1
ATOM 804 N N . LEU A 1 109 ? 4.882 6.944 -16.922 1.00 78.69 109 LEU A N 1
ATOM 805 C CA . LEU A 1 109 ? 5.836 7.992 -16.542 1.00 78.69 109 LEU A CA 1
ATOM 806 C C . LEU A 1 109 ? 7.011 7.465 -15.710 1.00 78.69 109 LEU A C 1
ATOM 808 O O . LEU A 1 109 ? 7.962 8.208 -15.459 1.00 78.69 109 LEU A O 1
ATOM 812 N N . ALA A 1 110 ? 6.970 6.207 -15.260 1.00 75.38 110 ALA A N 1
ATOM 813 C CA . ALA A 1 110 ? 8.082 5.643 -14.510 1.00 75.38 110 ALA A CA 1
ATOM 814 C C . ALA A 1 110 ? 9.296 5.409 -15.406 1.00 75.38 110 ALA A C 1
ATOM 816 O O . ALA A 1 110 ? 9.221 4.824 -16.483 1.00 75.38 110 ALA A O 1
ATOM 817 N N . THR A 1 111 ? 10.456 5.794 -14.890 1.00 78.44 111 THR A N 1
ATOM 818 C CA . THR A 1 111 ? 11.755 5.579 -15.534 1.00 78.44 111 THR A CA 1
ATOM 819 C C . THR A 1 111 ? 12.366 4.213 -15.200 1.00 78.44 111 THR A C 1
ATOM 821 O O . THR A 1 111 ? 13.471 3.914 -15.641 1.00 78.44 111 THR A O 1
ATOM 824 N N . GLY A 1 112 ? 11.691 3.392 -14.383 1.00 79.19 112 GLY A N 1
ATOM 825 C CA . GLY A 1 112 ? 12.249 2.158 -13.810 1.00 79.19 112 GLY A CA 1
ATOM 826 C C . GLY A 1 112 ? 13.282 2.392 -12.697 1.00 79.19 112 GLY A C 1
ATOM 827 O O . GLY A 1 112 ? 13.807 1.434 -12.134 1.00 79.19 112 GLY A O 1
ATOM 828 N N . ASP A 1 113 ? 13.559 3.652 -12.355 1.00 83.50 113 ASP A N 1
ATOM 829 C CA . ASP A 1 113 ? 14.443 4.048 -11.263 1.00 83.50 113 ASP A CA 1
ATOM 830 C C . ASP A 1 113 ? 13.639 4.245 -9.968 1.00 83.50 113 ASP A C 1
ATOM 832 O O . ASP A 1 113 ? 12.590 4.895 -9.936 1.00 83.50 113 ASP A O 1
ATOM 836 N N . HIS A 1 114 ? 14.133 3.665 -8.878 1.00 83.56 114 HIS A N 1
ATOM 837 C CA . HIS A 1 114 ? 13.431 3.663 -7.599 1.00 83.56 114 HIS A CA 1
ATOM 838 C C . HIS A 1 114 ? 13.344 5.066 -6.975 1.00 83.56 114 HIS A C 1
ATOM 840 O O . HIS A 1 114 ? 12.324 5.424 -6.385 1.00 83.56 114 HIS A O 1
ATOM 846 N N . HIS A 1 115 ? 14.382 5.890 -7.138 1.00 84.06 115 HIS A N 1
ATOM 847 C CA . HIS A 1 115 ? 14.425 7.253 -6.606 1.00 84.06 115 HIS A CA 1
ATOM 848 C C . HIS A 1 115 ? 13.506 8.174 -7.411 1.00 84.06 115 HIS A C 1
ATOM 850 O O . HIS A 1 115 ? 12.796 9.006 -6.845 1.00 84.06 115 HIS A O 1
ATOM 856 N N . ALA A 1 116 ? 13.471 7.982 -8.726 1.00 85.94 116 ALA A N 1
ATOM 857 C CA . ALA A 1 116 ? 12.544 8.658 -9.619 1.00 85.94 116 ALA A CA 1
ATOM 858 C C . ALA A 1 116 ? 11.088 8.309 -9.265 1.00 85.94 116 ALA A C 1
ATOM 860 O O . ALA A 1 116 ? 10.231 9.191 -9.194 1.00 85.94 116 ALA A O 1
ATOM 861 N N . GLY A 1 117 ? 10.827 7.038 -8.939 1.00 84.94 117 GLY A N 1
ATOM 862 C CA . GLY A 1 117 ? 9.542 6.585 -8.412 1.00 84.94 117 GLY A CA 1
ATOM 863 C C . GLY A 1 117 ? 9.158 7.281 -7.104 1.00 84.94 117 GLY A C 1
ATOM 864 O O . GLY A 1 117 ? 8.020 7.728 -6.966 1.00 84.94 117 GLY A O 1
ATOM 865 N N . TYR A 1 118 ? 10.091 7.431 -6.158 1.00 87.12 118 TYR A N 1
ATOM 866 C CA . TYR A 1 118 ? 9.844 8.165 -4.910 1.00 87.12 118 TYR A CA 1
ATOM 867 C C . TYR A 1 118 ? 9.468 9.619 -5.167 1.00 87.12 118 TYR A C 1
ATOM 869 O O . TYR A 1 118 ? 8.467 10.101 -4.638 1.00 87.12 118 TYR A O 1
ATOM 877 N N . TYR A 1 119 ? 10.254 10.304 -5.999 1.00 87.19 119 TYR A N 1
ATOM 878 C CA . TYR A 1 119 ? 9.998 11.689 -6.371 1.00 87.19 119 TYR A CA 1
ATOM 879 C C . TYR A 1 119 ? 8.602 11.848 -6.975 1.00 87.19 119 TYR A C 1
ATOM 881 O O . TYR A 1 119 ? 7.828 12.686 -6.510 1.00 87.19 119 TYR A O 1
ATOM 889 N N . TYR A 1 120 ? 8.243 10.997 -7.940 1.00 88.19 120 TYR A N 1
ATOM 890 C CA . TYR A 1 120 ? 6.934 11.056 -8.580 1.00 88.19 120 TYR A CA 1
ATOM 891 C C . TYR A 1 120 ? 5.790 10.813 -7.586 1.00 88.19 120 TYR A C 1
ATOM 893 O O . TYR A 1 120 ? 4.868 11.619 -7.507 1.00 88.19 120 TYR A O 1
ATOM 901 N N . ASN A 1 121 ? 5.869 9.760 -6.765 1.00 86.75 121 ASN A N 1
ATOM 902 C CA . ASN A 1 121 ? 4.806 9.425 -5.808 1.00 86.75 121 ASN A CA 1
ATOM 903 C C . ASN A 1 121 ? 4.626 10.482 -4.707 1.00 86.75 121 ASN A C 1
ATOM 905 O O . ASN A 1 121 ? 3.517 10.664 -4.209 1.00 86.75 121 ASN A O 1
ATOM 909 N N . LEU A 1 122 ? 5.697 11.178 -4.315 1.00 88.81 122 LEU A N 1
ATOM 910 C CA . LEU A 1 122 ? 5.649 12.185 -3.251 1.00 88.81 122 LEU A CA 1
ATOM 911 C C . LEU A 1 122 ? 5.291 13.588 -3.753 1.00 88.81 122 LEU A C 1
ATOM 913 O O . LEU A 1 122 ? 4.759 14.385 -2.983 1.00 88.81 122 LEU A O 1
ATOM 917 N N . THR A 1 123 ? 5.592 13.907 -5.014 1.00 88.50 123 THR A N 1
ATOM 918 C CA . THR A 1 123 ? 5.430 15.269 -5.554 1.00 88.50 123 THR A CA 1
ATOM 919 C C . THR A 1 123 ? 4.368 15.383 -6.643 1.00 88.50 123 THR A C 1
ATOM 921 O O . THR A 1 123 ? 3.929 16.494 -6.934 1.00 88.50 123 THR A O 1
ATOM 924 N N . GLY A 1 124 ? 3.989 14.275 -7.283 1.00 87.50 124 GLY A N 1
ATOM 925 C CA . GLY A 1 124 ? 3.139 14.252 -8.475 1.00 87.50 124 GLY A CA 1
ATOM 926 C C . GLY A 1 124 ? 3.812 14.763 -9.755 1.00 87.50 124 GLY A C 1
ATOM 927 O O . GLY A 1 124 ? 3.155 14.835 -10.791 1.00 87.50 124 GLY A O 1
ATOM 928 N N . HIS A 1 125 ? 5.098 15.127 -9.711 1.00 87.38 125 HIS A N 1
ATOM 929 C CA . HIS A 1 125 ? 5.828 15.670 -10.857 1.00 87.38 125 HIS A CA 1
ATOM 930 C C . HIS A 1 125 ? 6.669 14.587 -11.520 1.00 87.38 125 HIS A C 1
ATOM 932 O O . HIS A 1 125 ? 7.422 13.879 -10.851 1.00 87.38 125 HIS A O 1
ATOM 938 N N . ALA A 1 126 ? 6.540 14.449 -12.841 1.00 86.94 126 ALA A N 1
ATOM 939 C CA . ALA A 1 126 ? 7.356 13.506 -13.593 1.00 86.94 126 ALA A CA 1
ATOM 940 C C . ALA A 1 126 ? 8.839 13.929 -13.526 1.00 86.94 126 ALA A C 1
ATOM 942 O O . ALA A 1 126 ? 9.133 15.112 -13.714 1.00 86.94 126 ALA A O 1
ATOM 943 N N . PRO A 1 127 ? 9.767 12.996 -13.256 1.00 85.00 127 PRO A N 1
ATOM 944 C CA . PRO A 1 127 ? 11.195 13.286 -13.259 1.00 85.00 127 PRO A CA 1
ATOM 945 C C . PRO A 1 127 ? 11.644 13.674 -14.674 1.00 85.00 127 PRO A C 1
ATOM 947 O O . PRO A 1 127 ? 11.310 12.997 -15.647 1.00 85.00 127 PRO A O 1
ATOM 950 N N . ASP A 1 128 ? 12.396 14.766 -14.788 1.00 85.50 128 ASP A N 1
ATOM 951 C CA . ASP A 1 128 ? 12.946 15.232 -16.062 1.00 85.50 128 ASP A CA 1
ATOM 952 C C . ASP A 1 128 ? 14.359 14.674 -16.323 1.00 85.50 128 ASP A C 1
ATOM 954 O O . ASP A 1 128 ? 14.898 13.871 -15.558 1.00 85.50 128 ASP A O 1
ATOM 958 N N . ILE A 1 129 ? 14.978 15.111 -17.423 1.00 82.06 129 ILE A N 1
ATOM 959 C CA . ILE A 1 129 ? 16.305 14.646 -17.856 1.00 82.06 129 ILE A CA 1
ATOM 960 C C . ILE A 1 129 ? 17.440 14.982 -16.876 1.00 82.06 129 ILE A C 1
ATOM 962 O O . ILE A 1 129 ? 18.532 14.433 -16.995 1.00 82.06 129 ILE A O 1
ATOM 966 N N . THR A 1 130 ? 17.215 15.905 -15.941 1.00 82.31 130 THR A N 1
ATOM 967 C CA . THR A 1 130 ? 18.185 16.286 -14.909 1.00 82.31 130 THR A CA 1
ATOM 968 C C . THR A 1 130 ? 18.133 15.352 -13.703 1.00 82.31 130 THR A C 1
ATOM 970 O O . THR A 1 130 ? 19.060 15.346 -12.889 1.00 82.31 130 THR A O 1
ATOM 973 N N . PHE A 1 131 ? 17.087 14.525 -13.592 1.00 80.19 131 PHE A N 1
ATOM 974 C CA . PHE A 1 131 ? 16.970 13.548 -12.524 1.00 80.19 131 PHE A CA 1
ATOM 975 C C . PHE A 1 131 ? 18.045 12.470 -12.682 1.00 80.19 131 PHE A C 1
ATOM 977 O O . PHE A 1 131 ? 18.079 11.725 -13.664 1.00 80.19 131 PHE A O 1
ATOM 984 N N . LYS A 1 132 ? 18.945 12.380 -11.700 1.00 74.38 132 LYS A N 1
ATOM 985 C CA . LYS A 1 132 ? 20.059 11.433 -11.726 1.00 74.38 132 LYS A CA 1
ATOM 986 C C . LYS A 1 132 ? 19.520 10.001 -11.648 1.00 74.38 132 LYS A C 1
ATOM 988 O O . LYS A 1 132 ? 19.126 9.547 -10.579 1.00 74.38 132 LYS A O 1
ATOM 993 N N . GLN A 1 133 ? 19.534 9.290 -12.772 1.00 72.50 133 GLN A N 1
ATOM 994 C CA . GLN A 1 133 ? 19.201 7.869 -12.821 1.00 72.50 133 GLN A CA 1
ATOM 995 C C . GLN A 1 133 ? 20.391 7.064 -12.295 1.00 72.50 133 GLN A C 1
ATOM 997 O O . GLN A 1 133 ? 21.390 6.885 -12.990 1.00 72.50 133 GLN A O 1
ATOM 1002 N N . GLN A 1 134 ? 20.311 6.624 -11.042 1.00 69.19 134 GLN A N 1
ATOM 1003 C CA . GLN A 1 134 ? 21.304 5.724 -10.442 1.00 69.19 134 GLN A CA 1
ATOM 1004 C C . GLN A 1 134 ? 20.794 4.276 -10.393 1.00 69.19 134 GLN A C 1
ATOM 1006 O O . GLN A 1 134 ? 21.508 3.375 -9.959 1.00 69.19 134 GLN A O 1
ATOM 1011 N N . GLY A 1 135 ? 19.565 4.022 -10.846 1.00 68.50 135 GLY A N 1
ATOM 1012 C CA . GLY A 1 135 ? 18.915 2.730 -10.719 1.00 68.50 135 GLY A CA 1
ATOM 1013 C C . GLY A 1 135 ? 18.745 2.363 -9.247 1.00 68.50 135 GLY A C 1
ATOM 1014 O O . GLY A 1 135 ? 18.241 3.145 -8.446 1.00 68.50 135 GLY A O 1
ATOM 1015 N N . ASN A 1 136 ? 19.177 1.157 -8.881 1.00 61.19 136 ASN A N 1
ATOM 1016 C CA . ASN A 1 136 ? 19.208 0.703 -7.488 1.00 61.19 136 ASN A CA 1
ATOM 1017 C C . ASN A 1 136 ? 20.603 0.873 -6.852 1.00 61.19 136 ASN A C 1
ATOM 1019 O O . ASN A 1 136 ? 20.906 0.215 -5.854 1.00 61.19 136 ASN A O 1
ATOM 1023 N N . ASP A 1 137 ? 21.481 1.688 -7.450 1.00 63.72 137 ASP A N 1
ATOM 1024 C CA . ASP A 1 137 ? 22.812 1.94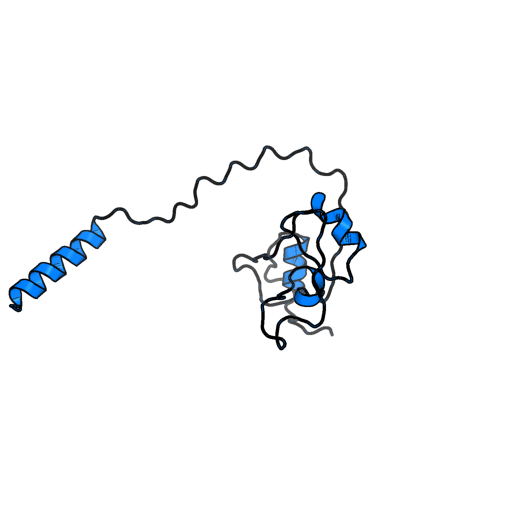7 -6.906 1.00 63.72 137 ASP A CA 1
ATOM 1025 C C . ASP A 1 137 ? 22.698 2.899 -5.708 1.00 63.72 137 ASP A C 1
ATOM 1027 O O . ASP A 1 137 ? 22.447 4.095 -5.847 1.00 63.72 137 ASP A O 1
ATOM 1031 N N . ARG A 1 138 ? 22.826 2.326 -4.506 1.00 56.53 138 ARG A N 1
ATOM 1032 C CA . ARG A 1 138 ? 22.712 3.022 -3.211 1.00 56.53 138 ARG A CA 1
ATOM 1033 C C . ARG A 1 138 ? 24.040 3.628 -2.737 1.00 56.53 138 ARG A C 1
ATOM 1035 O O . ARG A 1 138 ? 24.190 3.865 -1.539 1.00 56.53 138 ARG A O 1
ATOM 1042 N N . ARG A 1 139 ? 25.013 3.784 -3.637 1.00 58.28 139 ARG A N 1
ATOM 1043 C CA . ARG A 1 139 ? 26.338 4.346 -3.341 1.00 58.28 139 ARG A CA 1
ATOM 1044 C C . ARG A 1 139 ? 26.385 5.859 -3.513 1.00 58.28 139 ARG A C 1
ATOM 1046 O O . ARG A 1 139 ? 25.798 6.381 -4.491 1.00 58.28 139 ARG A O 1
#

pLDDT: mean 81.23, std 15.19, range [44.03, 98.25]